Protein AF-A0A850TAR3-F1 (afdb_monomer_lite)

Structure (mmCIF, N/CA/C/O backbone):
data_AF-A0A850TAR3-F1
#
_entry.id   AF-A0A850TAR3-F1
#
loop_
_atom_site.group_PDB
_atom_site.id
_atom_site.type_symbol
_atom_site.label_atom_id
_atom_site.label_alt_id
_atom_site.label_comp_id
_atom_site.label_asym_id
_atom_site.label_entity_id
_atom_site.label_seq_id
_atom_site.pdbx_PDB_ins_code
_atom_site.Cartn_x
_atom_site.Cartn_y
_atom_site.Cartn_z
_atom_site.occupancy
_atom_site.B_iso_or_equiv
_atom_site.auth_seq_id
_atom_site.auth_comp_id
_atom_site.auth_asym_id
_atom_site.auth_atom_id
_atom_site.pdbx_PDB_model_num
ATOM 1 N N . MET A 1 1 ? 35.762 4.233 -4.547 1.00 52.41 1 MET A N 1
ATOM 2 C CA . MET A 1 1 ? 34.810 5.019 -5.360 1.00 52.41 1 MET A CA 1
ATOM 3 C C . MET A 1 1 ? 34.087 4.051 -6.281 1.00 52.41 1 MET A C 1
ATOM 5 O O . MET A 1 1 ? 34.756 3.398 -7.068 1.00 52.41 1 MET A O 1
ATOM 9 N N . ILE A 1 2 ? 32.772 3.880 -6.129 1.00 58.50 2 ILE A N 1
ATOM 10 C CA . ILE A 1 2 ? 31.985 3.054 -7.057 1.00 58.50 2 ILE A CA 1
ATOM 11 C C . ILE A 1 2 ? 31.627 3.951 -8.238 1.00 58.50 2 ILE A C 1
ATOM 13 O O . ILE A 1 2 ? 30.889 4.919 -8.072 1.00 58.50 2 ILE A O 1
ATOM 17 N N . VAL A 1 3 ? 32.194 3.666 -9.406 1.00 64.38 3 VAL A N 1
ATOM 18 C CA . VAL A 1 3 ? 31.878 4.374 -10.651 1.00 64.38 3 VAL A CA 1
ATOM 19 C C . VAL A 1 3 ? 30.818 3.560 -11.382 1.00 64.38 3 VAL A C 1
ATOM 21 O O . VAL A 1 3 ? 31.075 2.416 -11.749 1.00 64.38 3 VAL A O 1
ATOM 24 N N . LYS A 1 4 ? 29.620 4.125 -11.556 1.00 70.69 4 LYS A N 1
ATOM 25 C CA . LYS A 1 4 ? 28.527 3.504 -12.318 1.00 70.69 4 LYS A CA 1
ATOM 26 C C . LYS A 1 4 ? 28.499 4.051 -13.744 1.00 70.69 4 LYS A C 1
ATOM 28 O O . LYS A 1 4 ? 28.590 5.261 -13.943 1.00 70.69 4 LYS A O 1
ATOM 33 N N . THR A 1 5 ? 28.332 3.168 -14.724 1.00 78.69 5 THR A N 1
ATOM 34 C CA . THR A 1 5 ? 28.103 3.547 -16.124 1.00 78.69 5 THR A CA 1
ATOM 35 C C . THR A 1 5 ? 26.609 3.737 -16.354 1.00 78.69 5 THR A C 1
ATOM 37 O O . THR A 1 5 ? 25.828 2.823 -16.107 1.00 78.69 5 THR A O 1
ATOM 40 N N . ILE A 1 6 ? 26.214 4.916 -16.832 1.00 77.44 6 ILE A N 1
ATOM 41 C CA . ILE A 1 6 ? 24.810 5.280 -17.054 1.00 77.44 6 ILE A CA 1
ATOM 42 C C . ILE A 1 6 ? 24.636 5.656 -18.530 1.00 77.44 6 ILE A C 1
ATOM 44 O O . ILE A 1 6 ? 25.385 6.508 -19.017 1.00 77.44 6 ILE A O 1
ATOM 48 N N . PRO A 1 7 ? 23.685 5.048 -19.264 1.00 82.88 7 PRO A N 1
ATOM 49 C CA . PRO A 1 7 ? 23.405 5.435 -20.642 1.00 82.88 7 PRO A CA 1
ATOM 50 C C . PRO A 1 7 ? 22.955 6.899 -20.745 1.00 82.88 7 PRO A C 1
ATOM 52 O O . PRO A 1 7 ? 22.090 7.338 -19.989 1.00 82.88 7 PRO A O 1
ATOM 55 N N . ASN A 1 8 ? 23.476 7.642 -21.730 1.00 82.62 8 ASN A N 1
ATOM 56 C CA . ASN A 1 8 ? 23.089 9.043 -21.971 1.00 82.62 8 ASN A CA 1
ATOM 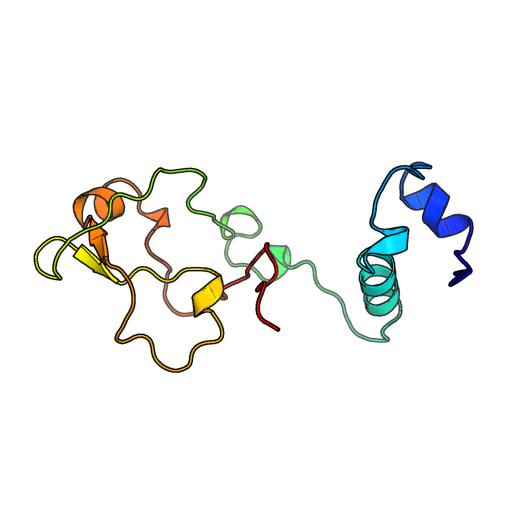57 C C . ASN A 1 8 ? 21.573 9.197 -22.214 1.00 82.62 8 ASN A C 1
ATOM 59 O O . ASN A 1 8 ? 20.955 10.169 -21.791 1.00 82.62 8 ASN A O 1
ATOM 63 N N . THR A 1 9 ? 20.943 8.197 -22.831 1.00 84.00 9 THR A N 1
ATOM 64 C CA . THR A 1 9 ? 19.493 8.184 -23.065 1.00 84.00 9 THR A CA 1
ATOM 65 C C . THR A 1 9 ? 18.683 8.294 -21.773 1.00 84.00 9 THR A C 1
ATOM 67 O O . THR A 1 9 ? 17.677 8.995 -21.756 1.00 84.00 9 THR A O 1
ATOM 70 N N . TRP A 1 10 ? 19.143 7.698 -20.667 1.00 82.19 10 TRP A N 1
ATOM 71 C CA . TRP A 1 10 ? 18.437 7.757 -19.380 1.00 82.19 10 TRP A CA 1
ATOM 72 C C . TRP A 1 10 ? 18.482 9.158 -18.762 1.00 82.19 10 TRP A C 1
ATOM 74 O O . TRP A 1 10 ? 17.556 9.557 -18.066 1.00 82.19 10 TRP A O 1
ATOM 84 N N . ILE A 1 11 ? 19.542 9.922 -19.034 1.00 78.56 11 ILE A N 1
ATOM 85 C CA . ILE A 1 11 ? 19.682 11.306 -18.563 1.00 78.56 11 ILE A CA 1
ATOM 86 C C . ILE A 1 11 ? 18.704 12.221 -19.305 1.00 78.56 11 ILE A C 1
ATOM 88 O O . ILE A 1 11 ? 18.100 13.103 -18.698 1.00 78.56 11 ILE A O 1
ATOM 92 N N . ILE A 1 12 ? 18.535 11.995 -20.609 1.00 83.62 12 ILE A N 1
ATOM 93 C CA . ILE A 1 12 ? 17.598 12.750 -21.449 1.00 83.62 12 ILE A CA 1
ATOM 94 C C . ILE A 1 12 ? 16.153 12.485 -21.005 1.00 83.62 12 ILE A C 1
ATOM 96 O O . ILE A 1 12 ? 15.388 13.430 -20.828 1.00 83.62 12 ILE A O 1
ATOM 100 N N . GLU A 1 13 ? 15.792 11.219 -20.769 1.00 81.50 13 GLU A N 1
ATOM 101 C CA . GLU A 1 13 ? 14.455 10.831 -20.290 1.00 81.50 13 GLU A CA 1
ATOM 102 C C . GLU A 1 13 ? 14.075 11.495 -18.957 1.00 81.50 13 GLU A C 1
ATOM 104 O O . GLU A 1 13 ? 12.922 11.866 -18.759 1.00 81.50 13 GLU A O 1
ATOM 109 N N . GLU A 1 14 ? 15.041 11.692 -18.057 1.00 78.25 14 GLU A N 1
ATOM 110 C CA . GLU A 1 14 ? 14.828 12.343 -16.757 1.00 78.25 14 GLU A CA 1
ATOM 111 C C . GLU A 1 14 ? 14.965 13.877 -16.815 1.00 78.25 14 GLU A C 1
ATOM 113 O O . GLU A 1 14 ? 15.103 14.538 -15.783 1.00 78.25 14 GLU A O 1
ATOM 118 N N . GLY A 1 15 ? 14.949 14.473 -18.012 1.00 80.56 15 GLY A N 1
ATOM 119 C CA . GLY A 1 15 ? 14.996 15.926 -18.186 1.00 80.56 15 GLY A CA 1
ATOM 120 C C . GLY A 1 15 ? 16.326 16.549 -17.760 1.00 80.56 15 GLY A C 1
ATOM 121 O O . GLY A 1 15 ? 16.345 17.661 -17.236 1.00 80.56 15 GLY A O 1
ATOM 122 N N . HIS A 1 16 ? 17.435 15.830 -17.955 1.00 77.62 16 HIS A N 1
ATOM 123 C CA . HIS A 1 16 ? 18.794 16.264 -17.605 1.00 77.62 16 HIS A CA 1
ATOM 124 C C . HIS A 1 16 ? 19.018 16.536 -16.108 1.00 77.62 16 HIS A C 1
ATOM 126 O O . HIS A 1 16 ? 19.969 17.221 -15.725 1.00 77.62 16 HIS A O 1
ATOM 132 N N . ARG A 1 17 ? 18.168 15.977 -15.241 1.00 70.38 17 ARG A N 1
ATOM 133 C CA . ARG A 1 17 ? 18.266 16.122 -13.787 1.00 70.38 17 ARG A CA 1
ATOM 134 C C . ARG A 1 17 ? 19.401 15.275 -13.214 1.00 70.38 17 ARG A C 1
ATOM 136 O O . ARG A 1 17 ? 19.220 14.113 -12.863 1.00 70.38 17 ARG A O 1
ATOM 143 N N . LEU A 1 18 ? 20.589 15.869 -13.123 1.00 67.88 18 LEU A N 1
ATOM 144 C CA . LEU A 1 18 ? 21.782 15.260 -12.511 1.00 67.88 18 LEU A CA 1
ATOM 145 C C . LEU A 1 18 ? 21.841 15.450 -10.982 1.00 67.88 18 LEU A C 1
ATOM 147 O O . LEU A 1 18 ? 22.691 14.863 -10.319 1.00 67.88 18 LEU A O 1
ATOM 151 N N . ASP A 1 19 ? 20.946 16.272 -10.431 1.00 63.53 19 ASP A N 1
ATOM 152 C CA . ASP A 1 19 ? 20.820 16.627 -9.010 1.00 63.53 19 ASP A CA 1
ATOM 153 C C . ASP A 1 19 ? 20.127 15.544 -8.173 1.00 63.53 19 ASP A C 1
ATOM 155 O O . ASP A 1 19 ? 20.154 15.561 -6.941 1.00 63.53 19 ASP A O 1
ATOM 159 N N . CYS A 1 20 ? 19.465 14.606 -8.839 1.00 53.91 20 CYS A N 1
ATOM 160 C CA . CYS A 1 20 ? 18.578 13.684 -8.175 1.00 53.91 20 CYS A CA 1
ATOM 161 C C . CYS A 1 20 ? 19.327 12.426 -7.709 1.00 53.91 20 CYS A C 1
ATOM 163 O O . CYS A 1 20 ? 20.193 11.864 -8.383 1.00 53.91 20 CYS A O 1
ATOM 165 N N . GLY A 1 21 ? 18.854 11.870 -6.595 1.00 54.25 21 GLY A N 1
ATOM 166 C CA . GLY A 1 21 ? 19.261 10.557 -6.120 1.00 54.25 21 GLY A CA 1
ATOM 167 C C . GLY A 1 21 ? 18.920 9.331 -6.991 1.00 54.25 21 GLY A C 1
ATOM 168 O O . GLY A 1 21 ? 19.426 8.290 -6.614 1.00 54.25 21 GLY A O 1
ATOM 169 N N . PRO A 1 22 ? 18.135 9.306 -8.093 1.00 51.00 22 PRO A N 1
ATOM 170 C CA . PRO A 1 22 ? 17.732 8.053 -8.727 1.00 51.00 22 PRO A CA 1
ATOM 171 C C . PRO A 1 22 ? 18.848 7.370 -9.535 1.00 51.00 22 PRO A C 1
ATOM 173 O O . PRO A 1 22 ? 18.770 6.161 -9.736 1.00 51.00 22 PRO A O 1
ATOM 176 N N . PHE A 1 23 ? 19.935 8.074 -9.877 1.00 53.91 23 PHE A N 1
ATOM 177 C CA . PHE A 1 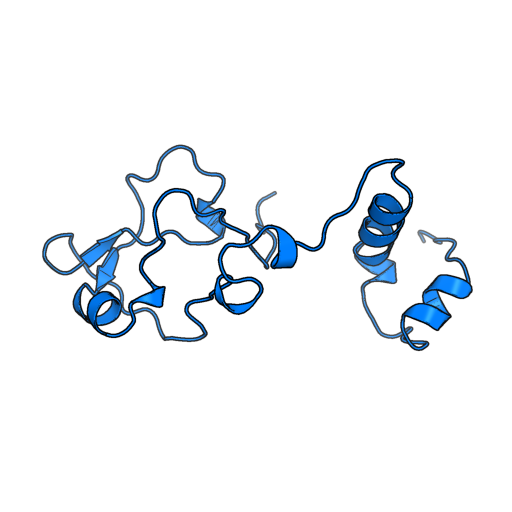23 ? 21.187 7.447 -10.338 1.00 53.91 23 PHE A CA 1
ATOM 178 C C . PHE A 1 23 ? 22.013 6.830 -9.187 1.00 53.91 23 PHE A C 1
ATOM 180 O O . PHE A 1 23 ? 22.899 6.005 -9.408 1.00 53.91 23 PHE A O 1
ATOM 187 N N . VAL A 1 24 ? 21.694 7.198 -7.941 1.00 54.69 24 VAL A N 1
ATOM 188 C CA . VAL A 1 24 ? 22.348 6.750 -6.697 1.00 54.69 24 VAL A CA 1
ATOM 189 C C . VAL A 1 24 ? 21.468 5.757 -5.904 1.00 54.69 24 VAL A C 1
ATOM 191 O O . VAL A 1 24 ? 21.998 4.925 -5.177 1.00 54.69 24 VAL A O 1
ATOM 194 N N . LYS A 1 25 ? 20.136 5.794 -6.069 1.00 58.00 25 LYS A N 1
ATOM 195 C CA . LYS A 1 25 ? 19.106 5.112 -5.253 1.00 58.00 25 LYS A CA 1
ATOM 196 C C . LYS A 1 25 ? 18.341 3.996 -5.989 1.00 58.00 25 LYS A C 1
ATOM 198 O O . LYS A 1 25 ? 17.336 3.516 -5.481 1.00 58.00 25 LYS A O 1
ATOM 203 N N . GLY A 1 26 ? 18.791 3.578 -7.172 1.00 70.56 26 GLY A N 1
ATOM 204 C CA . GLY A 1 26 ? 18.331 2.351 -7.843 1.00 70.56 26 GLY A CA 1
ATOM 205 C C . GLY A 1 26 ? 16.922 2.375 -8.452 1.00 70.56 26 GLY A C 1
ATOM 206 O O .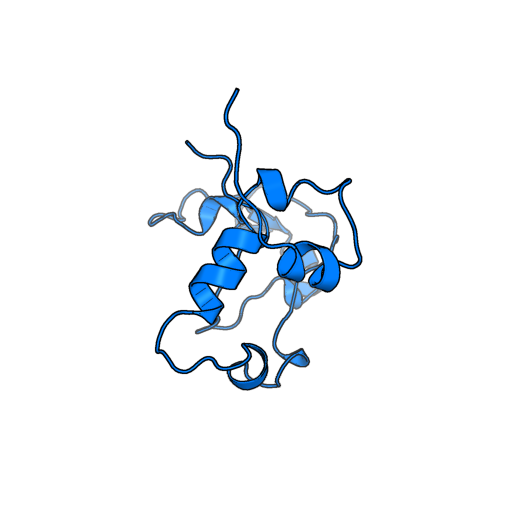 GLY A 1 26 ? 16.533 1.410 -9.100 1.00 70.56 26 GLY A O 1
ATOM 207 N N . SER A 1 27 ? 16.148 3.455 -8.312 1.00 74.69 27 SER A N 1
ATOM 208 C CA . SER A 1 27 ? 14.776 3.513 -8.840 1.00 74.69 27 SER A CA 1
ATOM 209 C C . SER A 1 27 ? 14.712 3.550 -10.372 1.00 74.69 27 SER A C 1
ATOM 211 O O . SER A 1 27 ? 13.870 2.868 -10.955 1.00 74.69 27 SER A O 1
ATOM 213 N N . ILE A 1 28 ? 15.617 4.279 -11.040 1.00 78.69 28 ILE A N 1
ATOM 214 C CA . ILE A 1 28 ? 15.727 4.249 -12.513 1.00 78.69 28 ILE A CA 1
ATOM 215 C C . ILE A 1 28 ? 16.188 2.866 -12.981 1.00 78.69 28 ILE A C 1
ATOM 217 O O . ILE A 1 28 ? 15.625 2.327 -13.930 1.00 78.69 28 ILE A O 1
ATOM 221 N N . GLU A 1 29 ? 17.171 2.271 -12.298 1.00 79.19 29 GLU A N 1
ATOM 222 C CA . GLU A 1 29 ? 17.667 0.922 -12.600 1.00 79.19 29 GLU A CA 1
ATOM 223 C C . GLU A 1 29 ? 16.532 -0.110 -12.489 1.00 79.19 29 GLU A C 1
ATOM 225 O O . GLU A 1 29 ? 16.346 -0.922 -13.395 1.00 79.19 29 GLU A O 1
ATOM 230 N N . ALA A 1 30 ? 15.714 -0.031 -11.434 1.00 84.25 30 ALA A N 1
ATOM 231 C CA . ALA A 1 30 ? 14.534 -0.872 -11.256 1.00 84.25 30 ALA A CA 1
ATOM 232 C C . ALA A 1 30 ? 13.505 -0.653 -12.375 1.00 84.25 30 ALA A C 1
ATOM 234 O O . ALA A 1 30 ? 13.058 -1.627 -12.979 1.00 84.25 30 ALA A O 1
ATOM 235 N N . ARG A 1 31 ? 13.180 0.604 -12.718 1.00 84.50 31 ARG A N 1
ATOM 236 C CA . ARG A 1 31 ? 12.257 0.919 -13.822 1.00 84.50 31 ARG A CA 1
ATOM 237 C C . ARG A 1 31 ? 12.744 0.315 -15.141 1.00 84.50 31 ARG A C 1
ATOM 239 O O . ARG A 1 31 ? 11.992 -0.393 -15.802 1.00 84.50 31 ARG A O 1
ATOM 246 N N . LYS A 1 32 ? 14.013 0.530 -15.489 1.00 87.00 32 LYS A N 1
ATOM 247 C CA . LYS A 1 32 ? 14.620 0.026 -16.731 1.00 87.00 32 LYS A CA 1
ATOM 248 C C . LYS A 1 32 ? 14.708 -1.496 -16.765 1.00 87.00 32 LYS A C 1
ATOM 250 O O . LYS A 1 32 ? 14.473 -2.100 -17.809 1.00 87.00 32 LYS A O 1
ATOM 255 N N . THR A 1 33 ? 14.969 -2.120 -15.619 1.00 88.56 33 THR A N 1
ATOM 256 C CA . THR A 1 33 ? 14.928 -3.581 -15.477 1.00 88.56 33 THR A CA 1
ATOM 257 C C . THR A 1 33 ? 13.519 -4.111 -15.744 1.00 88.56 33 THR A C 1
ATOM 259 O O . THR A 1 33 ? 13.364 -5.041 -16.529 1.00 88.56 33 THR A O 1
ATOM 262 N N . LEU A 1 34 ? 12.486 -3.494 -15.157 1.00 89.94 34 LEU A N 1
ATOM 263 C CA . LEU A 1 34 ? 11.086 -3.878 -15.372 1.00 89.94 34 LEU A CA 1
ATOM 264 C C . LEU A 1 34 ? 10.639 -3.668 -16.829 1.00 89.94 34 LEU A C 1
ATOM 266 O O . LEU A 1 34 ? 9.937 -4.517 -17.380 1.00 89.94 34 LEU A O 1
ATOM 270 N N . GLU A 1 35 ? 11.065 -2.575 -17.469 1.00 90.00 35 GLU A N 1
ATOM 271 C CA . GLU A 1 35 ? 10.807 -2.302 -18.892 1.00 90.00 35 GLU A CA 1
ATOM 272 C C . GLU A 1 35 ? 11.371 -3.419 -19.788 1.00 90.00 35 GLU A C 1
ATOM 274 O O . GLU A 1 35 ? 10.676 -3.894 -20.693 1.00 90.00 35 GLU A O 1
ATOM 279 N N . ALA A 1 36 ? 12.591 -3.881 -19.493 1.00 91.75 36 ALA A N 1
ATOM 280 C CA . ALA A 1 36 ? 13.310 -4.886 -20.274 1.00 91.75 36 ALA A CA 1
ATOM 281 C C . ALA A 1 36 ? 12.779 -6.324 -20.120 1.00 91.75 36 ALA A C 1
ATOM 283 O O . ALA A 1 36 ? 13.081 -7.172 -20.962 1.00 91.75 36 ALA A O 1
ATOM 284 N N . LEU A 1 37 ? 11.997 -6.631 -19.077 1.00 95.19 37 LEU A N 1
ATOM 285 C CA . LEU A 1 37 ? 11.457 -7.982 -18.875 1.00 95.19 37 LEU A CA 1
ATOM 286 C C . LEU A 1 37 ? 10.574 -8.402 -20.064 1.00 95.19 37 LEU A C 1
ATOM 288 O O . LEU A 1 37 ? 9.728 -7.621 -20.481 1.00 95.19 37 LEU A O 1
ATOM 292 N N . PRO A 1 38 ? 10.659 -9.630 -20.599 1.00 95.31 38 PRO A N 1
ATOM 293 C CA . PRO A 1 38 ? 9.827 -10.073 -21.721 1.00 95.31 38 PRO A CA 1
ATOM 294 C C . PRO A 1 38 ? 8.419 -10.502 -21.264 1.00 95.31 38 PRO A C 1
ATOM 296 O O . PRO A 1 38 ? 7.932 -11.574 -21.608 1.00 95.31 38 PRO A O 1
ATOM 299 N N . CYS A 1 39 ? 7.763 -9.681 -20.446 1.00 94.31 39 CYS A N 1
ATOM 300 C CA . CYS A 1 39 ? 6.408 -9.909 -19.954 1.00 94.31 39 CYS A CA 1
ATOM 301 C C . CYS A 1 39 ? 5.455 -8.795 -20.401 1.00 94.31 39 CYS A C 1
ATOM 303 O O . CYS A 1 39 ? 5.878 -7.683 -20.741 1.00 94.31 39 CYS A O 1
ATOM 305 N N . ARG A 1 40 ? 4.153 -9.104 -20.392 1.00 93.75 40 ARG A N 1
ATOM 306 C CA . ARG A 1 40 ? 3.088 -8.113 -20.573 1.00 93.75 40 ARG A CA 1
ATOM 307 C C . ARG A 1 40 ? 3.114 -7.141 -19.392 1.00 93.75 40 ARG A C 1
ATOM 309 O O . ARG A 1 40 ? 3.164 -7.576 -18.245 1.00 93.75 40 ARG A O 1
ATOM 316 N N . LYS A 1 41 ? 3.061 -5.841 -19.684 1.00 92.25 41 LYS A N 1
ATOM 317 C CA . LYS A 1 41 ? 2.858 -4.787 -18.685 1.00 92.25 41 LYS A CA 1
ATOM 318 C C . LYS A 1 41 ? 1.484 -4.194 -18.904 1.00 92.25 41 LYS A C 1
ATOM 320 O O . LYS A 1 41 ? 1.126 -3.880 -20.036 1.00 92.25 41 LYS A O 1
ATOM 325 N N . GLU A 1 42 ? 0.742 -4.055 -17.822 1.00 93.06 42 GLU A N 1
ATOM 326 C CA . GLU A 1 42 ? -0.572 -3.430 -17.818 1.00 93.06 42 GLU A CA 1
ATOM 327 C C . GLU A 1 42 ? -0.530 -2.274 -16.822 1.00 93.06 42 GLU A C 1
ATOM 329 O O . GLU A 1 42 ? -0.019 -2.458 -15.710 1.00 93.06 42 GLU A O 1
ATOM 334 N N . PRO A 1 43 ? -1.006 -1.078 -17.199 1.00 90.81 43 PRO A N 1
ATOM 335 C CA . PRO A 1 43 ? -1.157 0.014 -16.254 1.00 90.81 43 PRO A CA 1
ATOM 336 C C . PRO A 1 43 ? -2.012 -0.426 -15.064 1.00 90.81 43 PRO A C 1
ATOM 338 O O . PRO A 1 43 ? -3.084 -1.003 -15.233 1.00 90.81 43 PRO A O 1
ATOM 341 N N . LEU A 1 44 ? -1.564 -0.120 -13.844 1.00 90.06 44 LEU A N 1
ATOM 342 C CA . LEU A 1 44 ? -2.304 -0.477 -12.628 1.00 90.06 44 LEU A CA 1
ATOM 343 C C . LEU A 1 44 ? -3.727 0.101 -12.631 1.00 90.06 44 LEU A C 1
ATOM 345 O O . LEU A 1 44 ? -4.651 -0.537 -12.134 1.00 90.06 44 LEU A O 1
ATOM 349 N N . ALA A 1 45 ? -3.904 1.285 -13.221 1.00 92.12 45 ALA A N 1
ATOM 350 C CA . ALA A 1 45 ? -5.206 1.914 -13.388 1.00 92.12 45 ALA A CA 1
ATOM 351 C C . ALA A 1 45 ? -6.181 1.004 -14.150 1.00 92.12 45 ALA A C 1
ATOM 353 O O . ALA A 1 45 ? -7.307 0.828 -13.702 1.00 92.12 45 ALA A O 1
ATOM 354 N N . ASP A 1 46 ? -5.738 0.351 -15.224 1.00 93.88 46 ASP A N 1
ATOM 355 C CA . ASP A 1 46 ? -6.592 -0.505 -16.059 1.00 93.88 46 ASP A CA 1
ATOM 356 C C . ASP A 1 46 ? -7.029 -1.781 -15.322 1.00 93.88 46 ASP A C 1
ATOM 358 O O . ASP A 1 46 ? -8.089 -2.340 -15.598 1.00 93.88 46 ASP A O 1
ATOM 362 N N . LEU A 1 47 ? -6.232 -2.218 -14.342 1.00 92.12 47 LEU A N 1
ATOM 363 C CA . LEU A 1 47 ? -6.532 -3.357 -13.471 1.00 92.12 47 LEU A CA 1
ATOM 364 C C . LEU A 1 47 ? -7.329 -2.965 -12.219 1.00 92.12 47 LEU A C 1
ATOM 366 O O . LEU A 1 47 ? -7.841 -3.833 -11.507 1.00 92.12 47 LEU A O 1
ATOM 370 N N . THR A 1 48 ? -7.431 -1.671 -11.921 1.00 92.69 48 THR A N 1
ATOM 371 C CA . THR A 1 48 ? -8.112 -1.180 -10.724 1.00 92.69 48 THR A CA 1
ATOM 372 C C . THR A 1 48 ? -9.588 -0.954 -11.022 1.00 92.69 48 THR A C 1
ATOM 374 O O . THR A 1 48 ? -9.962 -0.302 -11.997 1.00 92.69 48 THR A O 1
ATOM 377 N N . ARG A 1 49 ? -10.468 -1.464 -10.153 1.00 91.12 49 ARG A N 1
ATOM 378 C CA . ARG A 1 49 ? -11.907 -1.179 -10.242 1.00 91.12 49 ARG A CA 1
ATOM 379 C C . ARG A 1 49 ? -12.120 0.334 -10.223 1.00 91.12 49 ARG A C 1
ATOM 381 O O . ARG A 1 49 ? -11.660 0.984 -9.300 1.00 91.12 49 ARG A O 1
ATOM 388 N N . SER A 1 50 ? -12.848 0.875 -11.197 1.00 91.56 50 SER A N 1
ATOM 389 C CA . SER A 1 50 ? -13.041 2.328 -11.366 1.00 91.56 50 SER A CA 1
ATOM 390 C C . SER A 1 50 ? -11.767 3.104 -11.731 1.00 91.56 50 SER A C 1
ATOM 392 O O . SER A 1 50 ? -11.702 4.318 -11.533 1.00 91.56 50 SER A O 1
ATOM 394 N N . GLY A 1 51 ? -10.758 2.431 -12.285 1.00 91.94 51 GLY A N 1
ATOM 395 C CA . GLY A 1 51 ? -9.549 3.075 -12.774 1.00 91.94 51 GLY A CA 1
ATOM 396 C C . GLY A 1 51 ? -8.761 3.772 -11.668 1.00 91.94 51 GLY A C 1
ATOM 397 O O . GLY A 1 51 ? -8.724 3.335 -10.517 1.00 91.94 51 GLY A O 1
ATOM 398 N N . MET A 1 52 ? -8.202 4.932 -12.009 1.00 89.31 52 MET A N 1
ATOM 399 C CA . MET A 1 52 ? -7.540 5.822 -11.052 1.00 89.31 52 MET A CA 1
ATOM 400 C C . MET A 1 52 ? -8.446 6.232 -9.883 1.00 89.31 52 MET A C 1
ATOM 402 O O . MET A 1 52 ? -7.950 6.412 -8.778 1.00 89.31 52 MET A O 1
ATOM 406 N N . SER A 1 53 ? -9.763 6.350 -10.086 1.00 87.81 53 SER A N 1
ATOM 407 C CA . SER A 1 53 ? -10.703 6.735 -9.023 1.00 87.81 53 SER A CA 1
ATOM 408 C C . SER A 1 53 ? -10.935 5.634 -7.985 1.00 87.81 53 SER A C 1
ATOM 410 O O . SER A 1 53 ? -11.448 5.920 -6.907 1.00 87.81 53 SER A O 1
ATOM 412 N N . GLY A 1 54 ? -10.576 4.385 -8.293 1.00 87.56 54 GLY A N 1
ATOM 413 C CA . GLY A 1 54 ? -10.574 3.296 -7.316 1.00 87.56 54 GLY A CA 1
ATOM 414 C C . GLY A 1 54 ? -9.313 3.229 -6.465 1.00 87.56 54 GLY A C 1
ATOM 415 O O . GLY A 1 54 ? -9.305 2.546 -5.443 1.00 87.56 54 GLY A O 1
ATOM 416 N N . MET A 1 55 ? -8.254 3.932 -6.868 1.00 88.19 55 MET A N 1
ATOM 417 C CA . MET A 1 55 ? -7.055 4.097 -6.060 1.00 88.19 55 MET A CA 1
ATOM 418 C C . MET A 1 55 ? -7.300 5.250 -5.090 1.00 88.19 55 MET A C 1
ATOM 420 O O . MET A 1 55 ? -7.466 6.394 -5.507 1.00 88.19 55 MET A O 1
ATOM 424 N N . TYR A 1 56 ? -7.325 4.967 -3.791 1.00 85.88 56 TYR A N 1
ATOM 425 C CA . TYR A 1 56 ? -7.539 5.993 -2.778 1.00 85.88 56 TYR A CA 1
ATOM 426 C C . TYR A 1 56 ? -6.472 5.932 -1.690 1.00 85.88 56 TYR A C 1
ATOM 428 O O . TYR A 1 56 ? -5.860 4.901 -1.415 1.00 85.88 56 TYR A O 1
ATOM 436 N N . HIS A 1 57 ? -6.254 7.086 -1.076 1.00 84.44 57 HIS A N 1
ATOM 437 C CA . HIS A 1 57 ? -5.371 7.272 0.056 1.00 84.44 57 HIS A CA 1
ATOM 438 C C . HIS A 1 57 ? -6.080 8.201 1.036 1.00 84.44 57 HIS A C 1
ATOM 440 O O . HIS A 1 57 ? -6.691 9.186 0.630 1.00 84.44 57 HIS A O 1
ATOM 446 N N . VAL A 1 58 ? -5.981 7.884 2.323 1.00 81.25 58 VAL A N 1
ATOM 447 C CA . VAL A 1 58 ? -6.585 8.652 3.422 1.00 81.25 58 VAL A CA 1
ATOM 448 C C . VAL A 1 58 ? -6.161 10.131 3.416 1.00 81.25 58 VAL A C 1
ATOM 450 O O . VAL A 1 58 ? -6.898 10.986 3.901 1.00 81.25 58 VAL A O 1
ATOM 453 N N . GLY A 1 59 ? -4.999 10.449 2.839 1.00 76.94 59 GLY A N 1
ATOM 454 C CA . GLY A 1 59 ? -4.439 11.796 2.816 1.00 76.94 59 GLY A CA 1
ATOM 455 C C . GLY A 1 59 ? -3.644 12.105 4.084 1.00 76.94 59 GLY A C 1
ATOM 456 O O . GLY A 1 59 ? -3.275 11.214 4.845 1.00 76.94 59 GLY A O 1
ATOM 457 N N . GLN A 1 60 ? -3.380 13.391 4.320 1.00 70.44 60 GLN A N 1
ATOM 458 C CA . GLN A 1 60 ? -2.634 13.877 5.492 1.00 70.44 60 GLN A CA 1
ATOM 459 C C . GLN A 1 60 ? -3.520 14.093 6.730 1.00 70.44 60 GLN A C 1
ATOM 461 O O . GLN A 1 60 ? -3.170 14.874 7.618 1.00 70.44 60 GLN A O 1
ATOM 466 N N . ASP A 1 61 ? -4.677 13.433 6.795 1.00 80.44 61 ASP A N 1
ATOM 467 C CA . ASP A 1 61 ? -5.575 13.560 7.938 1.00 80.44 61 ASP A CA 1
ATOM 468 C C . ASP A 1 61 ? -4.856 13.133 9.224 1.00 80.44 61 ASP A C 1
ATOM 470 O O . ASP A 1 61 ? -4.278 12.046 9.325 1.00 80.44 61 ASP A O 1
ATOM 474 N N . LYS A 1 62 ? -4.878 14.011 10.231 1.00 88.25 62 LYS A N 1
ATOM 475 C CA . LYS A 1 62 ? -4.226 13.742 11.511 1.00 88.25 62 LYS A CA 1
ATOM 476 C C . LYS A 1 62 ? -4.904 12.555 12.192 1.00 88.25 62 LYS A C 1
ATOM 478 O O . LYS A 1 62 ? -6.091 12.608 12.507 1.00 88.25 62 LYS A O 1
ATOM 483 N N . ILE A 1 63 ? -4.115 11.530 12.504 1.00 91.81 63 ILE A N 1
ATOM 484 C CA . ILE A 1 63 ? -4.584 10.360 13.243 1.00 91.81 63 ILE A CA 1
ATOM 485 C C . ILE A 1 63 ? -4.892 10.722 14.704 1.00 91.81 63 ILE A C 1
ATOM 487 O O . ILE A 1 63 ? -4.046 11.263 15.422 1.00 91.81 63 ILE A O 1
ATOM 491 N N . ILE A 1 64 ? -6.103 10.392 15.148 1.00 94.81 64 ILE A N 1
ATOM 492 C CA . ILE A 1 64 ? -6.589 10.480 16.524 1.00 94.81 64 ILE A CA 1
ATOM 493 C C . ILE A 1 64 ? -6.580 9.070 17.109 1.00 94.81 64 ILE A C 1
ATOM 495 O O . ILE A 1 64 ? -7.426 8.232 16.790 1.00 94.81 64 ILE A O 1
ATOM 499 N N . TRP A 1 65 ? -5.616 8.820 17.988 1.00 95.56 65 TRP A N 1
ATOM 500 C CA . TRP A 1 65 ? -5.440 7.531 18.647 1.00 95.56 65 TRP A CA 1
ATOM 501 C C . TRP A 1 65 ? -6.499 7.294 19.729 1.00 95.56 65 TRP A C 1
ATOM 503 O O . TRP A 1 65 ? -6.841 8.197 20.497 1.00 95.56 65 TRP A O 1
ATOM 513 N N . ALA A 1 66 ? -6.999 6.065 19.799 1.00 96.56 66 ALA A N 1
ATOM 514 C CA . ALA A 1 66 ? -7.928 5.593 20.817 1.00 96.56 66 ALA A CA 1
ATOM 515 C C . ALA A 1 66 ? -7.196 4.749 21.870 1.00 96.56 66 ALA A C 1
ATOM 517 O O . ALA A 1 66 ? -6.174 4.128 21.590 1.00 96.56 66 ALA A O 1
ATOM 518 N N . LYS A 1 67 ? -7.725 4.736 23.100 1.00 94.12 67 LYS A N 1
ATOM 519 C CA . LYS A 1 67 ? -7.119 4.007 24.227 1.00 94.12 67 LYS A CA 1
ATOM 520 C C . LYS A 1 67 ? -7.573 2.551 24.329 1.00 94.12 67 LYS A C 1
ATOM 522 O O . LYS A 1 67 ? -6.852 1.745 24.901 1.00 94.12 67 LYS A O 1
ATOM 527 N N . ASN A 1 68 ? -8.772 2.239 23.843 1.00 94.06 68 ASN A N 1
ATOM 528 C CA . ASN A 1 68 ? -9.395 0.923 23.947 1.00 94.06 68 ASN A CA 1
ATOM 529 C C . ASN A 1 68 ? -10.346 0.665 22.765 1.00 94.06 68 ASN A C 1
ATOM 531 O O . ASN A 1 68 ? -10.678 1.577 22.003 1.00 94.06 68 ASN A O 1
ATOM 535 N N . GLU A 1 69 ? -10.769 -0.589 22.619 1.00 92.31 69 GLU A N 1
ATOM 536 C CA . GLU A 1 69 ? -11.611 -1.068 21.512 1.00 92.31 69 GLU A CA 1
ATOM 537 C C . GLU A 1 69 ? -13.063 -0.561 21.587 1.00 92.31 69 GLU A C 1
ATOM 539 O O . GLU A 1 69 ? -13.770 -0.511 20.576 1.00 92.31 69 GLU A O 1
ATOM 544 N N . ASP A 1 70 ? -13.505 -0.084 22.756 1.00 94.88 70 ASP A N 1
ATOM 545 C CA . ASP A 1 70 ? -14.839 0.504 22.926 1.00 94.88 70 ASP A CA 1
ATOM 546 C C . ASP A 1 70 ? -15.013 1.744 22.038 1.00 94.88 70 ASP A C 1
ATOM 548 O O . ASP A 1 70 ? -16.034 1.901 21.362 1.00 94.88 70 ASP A O 1
ATOM 552 N N . VAL A 1 71 ? -13.984 2.598 21.968 1.00 95.12 71 VAL A N 1
ATOM 553 C CA . VAL A 1 71 ? -13.998 3.856 21.190 1.00 95.12 71 VAL A CA 1
ATOM 554 C C . VAL A 1 71 ? -13.039 3.851 19.996 1.00 95.12 71 VAL A C 1
ATOM 556 O O . VAL A 1 71 ? -12.948 4.852 19.273 1.00 95.12 71 VAL A O 1
ATOM 559 N N . GLY A 1 72 ? -12.322 2.747 19.795 1.00 95.06 72 GLY A N 1
ATOM 560 C CA . GLY A 1 72 ? -11.266 2.601 18.802 1.00 95.06 72 GLY A CA 1
ATOM 561 C C . GLY A 1 72 ? -11.477 1.441 17.835 1.00 95.06 72 GLY A C 1
ATOM 562 O O . GLY A 1 72 ? -12.230 0.515 18.123 1.00 95.06 72 GLY A O 1
ATOM 563 N N . ILE A 1 73 ? -10.805 1.497 16.687 1.00 93.75 73 ILE A N 1
ATOM 564 C CA . ILE A 1 73 ? -10.716 0.391 15.721 1.00 93.75 73 ILE A CA 1
ATOM 565 C C . ILE A 1 73 ? -9.240 0.142 15.381 1.00 93.75 73 ILE A C 1
ATOM 567 O O . ILE A 1 73 ? -8.490 1.122 15.305 1.00 93.75 73 ILE A O 1
ATOM 571 N N . PRO A 1 74 ? -8.816 -1.113 15.143 1.00 93.19 74 PRO A N 1
ATOM 572 C CA . PRO A 1 74 ? -7.452 -1.424 14.717 1.00 93.19 74 PRO A CA 1
ATOM 573 C C . PRO A 1 74 ? -7.040 -0.679 13.449 1.00 93.19 74 PRO A C 1
ATOM 575 O O . PRO A 1 74 ? -7.785 -0.628 12.470 1.00 93.19 74 PRO A O 1
ATOM 578 N N . PHE A 1 75 ? -5.836 -0.112 13.462 1.00 91.88 75 PHE A N 1
ATOM 579 C CA . PHE A 1 75 ? -5.293 0.642 12.340 1.00 91.88 75 PHE A CA 1
ATOM 580 C C . PHE A 1 75 ? -3.993 0.032 11.830 1.00 91.88 75 PHE A C 1
ATOM 582 O O . PHE A 1 75 ? -2.986 -0.030 12.540 1.00 91.88 75 PHE A O 1
ATOM 589 N N . LEU A 1 76 ? -4.018 -0.384 10.566 1.00 89.25 76 LEU A N 1
ATOM 590 C CA . LEU A 1 76 ? -2.868 -0.945 9.875 1.00 89.25 76 LEU A CA 1
ATOM 591 C C . LEU A 1 76 ? -1.977 0.180 9.333 1.00 89.25 76 LEU A C 1
ATOM 593 O O . LEU A 1 76 ? -2.433 1.028 8.565 1.00 89.25 76 LEU A O 1
ATOM 597 N N . ARG A 1 77 ? -0.693 0.182 9.699 1.00 86.31 77 ARG A N 1
ATOM 598 C CA . ARG A 1 77 ? 0.294 1.133 9.164 1.00 86.31 77 ARG A CA 1
ATOM 599 C C . ARG A 1 77 ? 1.152 0.462 8.097 1.00 86.31 77 ARG A C 1
ATOM 601 O O . ARG A 1 77 ? 1.224 -0.760 8.023 1.00 86.31 77 ARG A O 1
ATOM 608 N N . SER A 1 78 ? 1.892 1.258 7.325 1.00 83.25 78 SER A N 1
ATOM 609 C CA . SER A 1 78 ? 2.826 0.746 6.310 1.00 83.25 78 SER A CA 1
ATOM 610 C C . SER A 1 78 ? 3.820 -0.282 6.860 1.00 83.25 78 SER A C 1
ATOM 612 O O . SER A 1 78 ? 4.064 -1.292 6.216 1.00 83.25 78 SER A O 1
ATOM 614 N N . ALA A 1 79 ? 4.345 -0.072 8.073 1.00 82.62 79 ALA A N 1
ATOM 615 C CA . ALA A 1 79 ? 5.271 -1.007 8.725 1.00 82.62 79 ALA A CA 1
ATOM 616 C C . ALA A 1 79 ? 4.622 -2.346 9.123 1.00 82.62 79 ALA A C 1
ATOM 618 O O . ALA A 1 79 ? 5.318 -3.311 9.430 1.00 82.62 79 ALA A O 1
ATOM 619 N N . ASP A 1 80 ? 3.292 -2.408 9.145 1.00 86.81 80 ASP A N 1
ATOM 620 C CA . ASP A 1 80 ? 2.547 -3.601 9.517 1.00 86.81 80 ASP A CA 1
ATOM 621 C C . ASP A 1 80 ? 2.192 -4.460 8.284 1.00 86.81 80 ASP A C 1
ATOM 623 O O . ASP A 1 80 ? 1.799 -5.6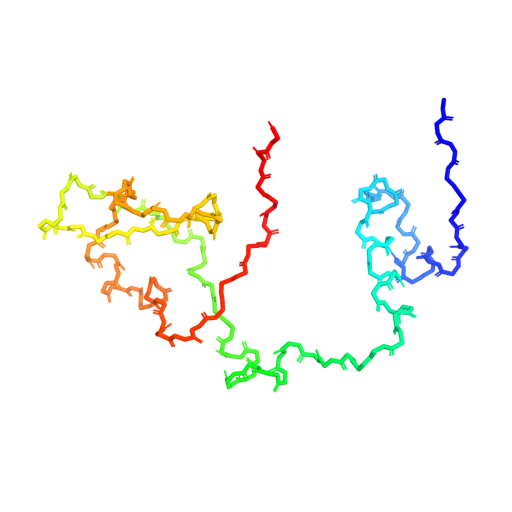05 8.456 1.00 86.81 80 ASP A O 1
ATOM 627 N N . ILE A 1 81 ? 2.386 -3.973 7.045 1.00 86.31 81 ILE A N 1
ATOM 628 C CA . ILE A 1 81 ? 1.938 -4.649 5.805 1.00 86.31 81 ILE A CA 1
ATOM 629 C C . ILE A 1 81 ? 2.557 -6.040 5.579 1.00 86.31 81 ILE A C 1
ATOM 631 O O . ILE A 1 81 ? 1.966 -6.871 4.897 1.00 86.31 81 ILE A O 1
ATOM 635 N N . LEU A 1 82 ? 3.739 -6.295 6.150 1.00 86.06 82 LEU A N 1
ATOM 636 C CA . LEU A 1 82 ? 4.457 -7.570 6.040 1.00 86.06 82 LEU A CA 1
ATOM 637 C C . LEU A 1 82 ? 4.246 -8.492 7.251 1.00 86.06 82 LEU A C 1
ATOM 639 O O . LEU A 1 82 ? 4.815 -9.583 7.294 1.00 86.06 82 LEU A O 1
ATOM 643 N N . LYS A 1 83 ? 3.477 -8.064 8.259 1.00 86.69 83 LYS A N 1
ATOM 644 C CA . LYS A 1 83 ? 3.242 -8.870 9.461 1.00 86.69 83 LYS A CA 1
ATOM 645 C C . LYS A 1 83 ? 2.206 -9.956 9.192 1.00 86.69 83 LYS A C 1
ATOM 647 O O . LYS A 1 83 ? 1.253 -9.756 8.449 1.00 86.69 83 LYS A O 1
ATOM 652 N N . THR A 1 84 ? 2.393 -11.099 9.843 1.00 87.12 84 THR A N 1
ATOM 653 C CA . THR A 1 84 ? 1.429 -12.208 9.857 1.00 87.12 84 THR A CA 1
ATOM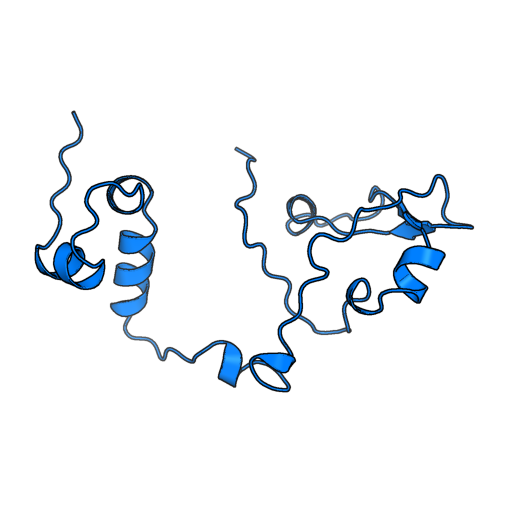 654 C C . THR A 1 84 ? 0.466 -12.130 11.040 1.00 87.12 84 THR A C 1
ATOM 656 O O . THR A 1 84 ? -0.637 -12.660 10.955 1.00 87.12 84 THR A O 1
ATOM 659 N N . ASP A 1 85 ? 0.871 -11.460 12.124 1.00 89.31 85 ASP A N 1
ATOM 660 C CA . ASP A 1 85 ? 0.048 -11.195 13.301 1.00 89.31 85 ASP A CA 1
ATOM 661 C C . ASP A 1 85 ? -0.253 -9.698 13.436 1.00 89.31 85 ASP A C 1
ATOM 663 O O . ASP A 1 85 ? 0.616 -8.827 13.319 1.00 89.31 85 ASP A O 1
ATOM 667 N N . PHE A 1 86 ? -1.522 -9.430 13.704 1.00 87.12 86 PHE A N 1
ATOM 668 C CA . PHE A 1 86 ? -2.152 -8.123 13.733 1.00 87.12 86 PHE A CA 1
ATOM 669 C C . PHE A 1 86 ? -2.754 -7.788 15.104 1.00 87.12 86 PHE A C 1
ATOM 671 O O . PHE A 1 86 ? -3.179 -6.661 15.330 1.00 87.12 86 PHE A O 1
ATOM 678 N N . SER A 1 87 ? -2.716 -8.710 16.065 1.00 85.69 87 SER A N 1
ATOM 679 C CA . SER A 1 87 ? -3.324 -8.544 17.392 1.00 85.69 87 SER A CA 1
ATOM 680 C C . SER A 1 87 ? -2.825 -7.327 18.200 1.00 85.69 87 SER A C 1
ATOM 682 O O . SER A 1 87 ? -3.520 -6.859 19.095 1.00 85.69 87 SER A O 1
ATOM 684 N N . GLY A 1 88 ? -1.647 -6.779 17.880 1.00 84.31 88 GLY A N 1
ATOM 685 C CA . GLY A 1 88 ? -1.024 -5.646 18.581 1.00 84.31 88 GLY A CA 1
ATOM 686 C C . GLY A 1 88 ? -1.140 -4.284 17.890 1.00 84.31 88 GLY A C 1
ATOM 687 O O . GLY A 1 88 ? -0.319 -3.398 18.145 1.00 84.31 88 GLY A O 1
ATOM 688 N N . GLN A 1 89 ? -2.073 -4.109 16.955 1.00 90.94 89 GLN A N 1
ATOM 689 C CA . GLN A 1 89 ? -2.190 -2.848 16.221 1.00 90.94 89 GLN A CA 1
ATOM 690 C C . GLN A 1 89 ? -2.713 -1.710 17.100 1.00 90.94 89 GLN A C 1
ATOM 692 O O . GLN A 1 89 ? -3.598 -1.912 17.933 1.00 90.94 89 GLN A O 1
ATOM 697 N N . PRO A 1 90 ? -2.211 -0.480 16.900 1.00 93.31 90 PRO A N 1
ATOM 698 C CA . PRO A 1 90 ? -2.769 0.674 17.578 1.00 93.31 90 PRO A CA 1
ATOM 699 C C . PRO A 1 90 ? -4.202 0.931 17.104 1.00 93.31 90 PRO A C 1
ATOM 701 O O . PRO A 1 90 ? -4.577 0.610 15.974 1.00 93.31 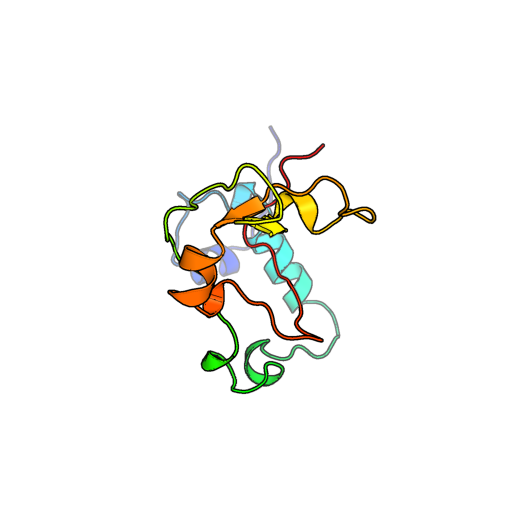90 PRO A O 1
ATOM 704 N N . LEU A 1 91 ? -4.992 1.566 17.964 1.00 95.56 91 LEU A N 1
ATOM 705 C CA . LEU A 1 91 ? -6.389 1.868 17.684 1.00 95.56 91 LEU A CA 1
ATOM 706 C C . LEU A 1 91 ? -6.557 3.329 17.260 1.00 95.56 91 LEU A C 1
ATOM 708 O O . LEU A 1 91 ? -5.991 4.227 17.888 1.00 95.56 91 LEU A O 1
ATOM 712 N N . ILE A 1 92 ? -7.388 3.588 16.253 1.00 95.31 92 ILE A N 1
ATOM 713 C CA . ILE A 1 92 ? -7.823 4.942 15.869 1.00 95.31 92 ILE A CA 1
ATOM 714 C C . ILE A 1 92 ? -9.281 5.174 16.249 1.00 95.31 92 ILE A C 1
ATOM 716 O O . ILE A 1 92 ? -10.061 4.230 16.344 1.00 95.31 92 ILE A O 1
ATOM 720 N N . SER A 1 93 ? -9.665 6.428 16.480 1.00 95.75 93 SER A N 1
ATOM 721 C CA . SER A 1 93 ? -11.021 6.779 16.916 1.00 95.75 93 SER A CA 1
ATOM 722 C C . SER A 1 93 ? -12.099 6.348 15.913 1.00 95.75 93 SER A C 1
ATOM 724 O O . SER A 1 93 ? -12.050 6.741 14.747 1.00 95.75 93 SER A O 1
ATOM 726 N N . LYS A 1 94 ? -13.145 5.653 16.389 1.00 95.38 94 LYS A N 1
ATOM 727 C CA . LYS A 1 94 ? -14.342 5.316 15.585 1.00 95.38 94 LYS A CA 1
ATOM 728 C C . LYS A 1 94 ? -14.955 6.548 14.909 1.00 95.38 94 LYS A C 1
ATOM 730 O O . LYS A 1 94 ? -15.225 6.524 13.715 1.00 95.38 94 LYS A O 1
ATOM 735 N N . LYS A 1 95 ? -15.046 7.667 15.637 1.00 94.56 95 LYS A N 1
ATOM 736 C CA . LYS A 1 95 ? -15.580 8.941 15.121 1.00 94.56 95 LYS A CA 1
ATOM 737 C C . LYS A 1 95 ? -14.775 9.499 13.944 1.00 94.56 95 LYS A C 1
ATOM 739 O O . LYS A 1 95 ? -15.334 10.146 13.065 1.00 94.56 95 LYS A O 1
ATOM 744 N N . GLN A 1 96 ? -13.458 9.288 13.936 1.00 93.56 96 GLN A N 1
ATOM 745 C CA . GLN A 1 96 ? -12.607 9.717 12.825 1.00 93.56 96 GLN A CA 1
ATOM 746 C C . GLN A 1 96 ? -12.880 8.875 11.576 1.00 93.56 96 GLN A C 1
ATOM 748 O O . GLN A 1 96 ? -12.990 9.429 10.486 1.00 93.56 96 GLN A O 1
ATOM 753 N N . VAL A 1 97 ? -13.029 7.560 11.749 1.00 93.06 97 VAL A N 1
ATOM 754 C CA . VAL A 1 97 ? -13.349 6.630 10.658 1.00 93.06 97 VAL A CA 1
ATOM 755 C C . VAL A 1 97 ? -14.735 6.921 10.079 1.00 93.06 97 VAL A C 1
ATOM 757 O O . VAL A 1 97 ? -14.893 6.965 8.866 1.00 93.06 97 VAL A O 1
ATOM 760 N N . GLU A 1 98 ? -15.725 7.201 10.928 1.00 93.19 98 GLU A N 1
ATOM 761 C CA . GLU A 1 98 ? -17.073 7.598 10.494 1.00 93.19 98 GLU A CA 1
ATOM 762 C C . GLU A 1 98 ? -17.066 8.902 9.684 1.00 93.19 98 GLU A C 1
ATOM 764 O O . GLU A 1 98 ? -17.813 9.043 8.718 1.00 93.19 98 GLU A O 1
ATOM 769 N N . LYS A 1 99 ? -16.209 9.861 10.058 1.00 92.94 99 LYS A N 1
ATOM 770 C CA . LYS A 1 99 ? -16.085 11.146 9.360 1.00 92.94 99 LYS A CA 1
ATOM 771 C C . LYS A 1 99 ? -15.381 11.017 8.007 1.00 92.94 99 LYS A C 1
ATOM 773 O O . LYS A 1 99 ? -15.691 11.780 7.094 1.00 92.94 99 LYS A O 1
ATOM 778 N N . ASN A 1 100 ? -14.423 10.101 7.889 1.00 90.75 100 ASN A N 1
ATOM 779 C CA . ASN A 1 100 ? -13.662 9.881 6.666 1.00 90.75 100 ASN A CA 1
ATOM 780 C C . ASN A 1 100 ? -13.678 8.384 6.292 1.00 90.75 100 ASN A C 1
ATOM 782 O O . ASN A 1 100 ? -12.824 7.619 6.749 1.00 90.75 100 ASN A O 1
ATOM 786 N N . PRO A 1 101 ? -14.612 7.969 5.414 1.00 85.31 101 PRO A N 1
ATOM 787 C CA . PRO A 1 101 ? -14.738 6.580 4.976 1.00 85.31 101 PRO A CA 1
ATOM 788 C C . PRO A 1 101 ? -13.485 6.007 4.302 1.00 85.31 101 PRO A C 1
ATOM 790 O O . PRO A 1 101 ? -13.363 4.792 4.207 1.00 85.31 101 PRO A O 1
ATOM 793 N N . LEU A 1 102 ? -12.527 6.841 3.872 1.00 88.31 102 LEU A N 1
ATOM 794 C CA . LEU A 1 102 ? -11.267 6.376 3.277 1.00 88.31 102 LEU A CA 1
ATOM 795 C C . LEU A 1 102 ? -10.379 5.615 4.273 1.00 88.31 102 LEU A C 1
ATOM 797 O O . LEU A 1 102 ? -9.459 4.917 3.851 1.00 88.31 102 LEU A O 1
ATOM 801 N N . PHE A 1 103 ? -10.639 5.729 5.582 1.00 89.75 103 PHE A N 1
ATOM 802 C CA . PHE A 1 103 ? -9.999 4.885 6.597 1.00 89.75 103 PHE A CA 1
ATOM 803 C C . PHE A 1 103 ? -10.448 3.422 6.529 1.00 89.75 103 PHE A C 1
ATOM 805 O O . PHE A 1 103 ? -9.793 2.559 7.113 1.00 89.75 103 PHE A O 1
ATOM 812 N N . GLN A 1 104 ? -11.556 3.134 5.844 1.00 88.12 104 GLN A N 1
ATOM 813 C CA . GLN A 1 104 ? -12.054 1.781 5.666 1.00 88.12 104 GLN A CA 1
ATOM 814 C C . GLN A 1 104 ? -11.558 1.224 4.339 1.00 88.12 104 GLN A C 1
ATOM 816 O O . GLN A 1 104 ? -11.865 1.745 3.269 1.00 88.12 104 GLN A O 1
ATOM 821 N N . CYS A 1 105 ? -10.801 0.134 4.426 1.00 86.38 105 CYS A N 1
ATOM 822 C CA . CYS A 1 105 ? -10.360 -0.598 3.255 1.00 86.38 105 CYS A CA 1
ATOM 823 C C . CYS A 1 105 ? -11.407 -1.652 2.871 1.00 86.38 105 CYS A C 1
ATOM 825 O O . CYS A 1 105 ? -11.711 -2.506 3.709 1.00 86.38 105 CYS A O 1
ATOM 827 N N . PRO A 1 106 ? -11.971 -1.628 1.648 1.00 86.56 106 PRO A N 1
ATOM 828 C CA . PRO A 1 106 ? -12.866 -2.676 1.191 1.00 86.56 106 PRO A CA 1
ATOM 829 C C . PRO A 1 106 ? -12.187 -4.045 1.177 1.00 86.56 106 PRO A C 1
ATOM 831 O O . PRO A 1 106 ? -10.981 -4.183 0.962 1.00 86.56 106 PRO A O 1
ATOM 834 N N . GLU A 1 107 ? -12.991 -5.089 1.345 1.00 88.31 107 GLU A N 1
ATOM 835 C CA . GLU A 1 107 ? -12.503 -6.450 1.178 1.00 88.31 107 GLU A CA 1
ATOM 836 C C . GLU A 1 107 ? -11.945 -6.675 -0.234 1.00 88.31 107 GLU A C 1
ATOM 838 O O . GLU A 1 107 ? -12.445 -6.133 -1.224 1.00 88.31 107 GLU A O 1
ATOM 843 N N . LYS A 1 108 ? -10.933 -7.548 -0.326 1.00 88.44 108 LYS A N 1
ATOM 844 C CA . LYS A 1 108 ? -10.251 -7.921 -1.580 1.00 88.44 108 LYS A CA 1
ATOM 845 C C . LYS A 1 108 ? -9.506 -6.761 -2.257 1.00 88.44 108 LYS A C 1
ATOM 847 O O . LYS A 1 108 ? -9.205 -6.839 -3.447 1.00 88.44 108 LYS A O 1
ATOM 852 N N . SER A 1 109 ? -9.186 -5.706 -1.514 1.00 89.00 109 SER A N 1
ATOM 853 C CA . SER A 1 109 ? -8.261 -4.663 -1.955 1.00 89.00 109 SER A CA 1
ATOM 854 C C . SER A 1 109 ? -6.798 -5.104 -1.831 1.00 89.00 109 SER A C 1
ATOM 856 O O . SER A 1 109 ? -6.441 -5.913 -0.977 1.00 89.00 109 SER A O 1
ATOM 858 N N . ILE A 1 110 ? -5.944 -4.539 -2.686 1.00 89.56 110 ILE A N 1
ATOM 859 C CA . ILE A 1 110 ? -4.487 -4.685 -2.613 1.00 89.56 110 ILE A CA 1
ATOM 860 C C . ILE A 1 110 ? -3.932 -3.468 -1.877 1.00 89.56 110 ILE A C 1
ATOM 862 O O . ILE A 1 110 ? -4.237 -2.331 -2.236 1.00 89.56 110 ILE A O 1
ATOM 866 N N . LEU A 1 111 ? -3.107 -3.706 -0.861 1.00 87.62 111 LEU A N 1
ATOM 867 C CA . LEU A 1 111 ? -2.400 -2.653 -0.141 1.00 87.62 111 LEU A CA 1
ATOM 868 C C . LEU A 1 111 ? -1.026 -2.432 -0.772 1.00 87.62 111 LEU A C 1
ATOM 870 O O . LEU A 1 111 ? -0.293 -3.385 -1.032 1.00 87.62 111 LEU A O 1
ATOM 874 N N . ILE A 1 112 ? -0.670 -1.170 -1.000 1.00 85.44 112 ILE A N 1
ATOM 875 C CA . ILE A 1 112 ? 0.620 -0.770 -1.569 1.00 85.44 112 ILE A CA 1
ATOM 876 C C . ILE A 1 112 ? 1.227 0.275 -0.636 1.00 85.44 112 ILE A C 1
ATOM 878 O O . ILE A 1 112 ? 0.586 1.277 -0.325 1.00 85.44 112 ILE A O 1
ATOM 882 N N . THR A 1 113 ? 2.463 0.056 -0.187 1.00 83.38 113 THR A N 1
ATOM 883 C CA . THR A 1 113 ? 3.214 1.064 0.574 1.00 83.38 113 THR A CA 1
ATOM 884 C C . THR A 1 113 ? 4.076 1.899 -0.370 1.00 83.38 113 THR A C 1
ATOM 886 O O . THR A 1 113 ? 4.824 1.355 -1.178 1.00 83.38 113 THR A O 1
ATOM 889 N N . SER A 1 114 ? 3.968 3.227 -0.285 1.00 69.44 114 SER A N 1
ATOM 890 C CA . SER A 1 114 ? 4.777 4.162 -1.082 1.00 69.44 114 SER A CA 1
ATOM 891 C C . SER A 1 114 ? 6.132 4.478 -0.446 1.00 69.44 114 SER A C 1
ATOM 893 O O . SER A 1 114 ? 7.028 4.975 -1.121 1.00 69.44 114 SER A O 1
ATOM 895 N N . ASN A 1 115 ? 6.274 4.198 0.850 1.00 64.81 115 ASN A N 1
ATOM 896 C CA . ASN A 1 115 ? 7.506 4.388 1.601 1.00 64.81 115 ASN A CA 1
ATOM 897 C C . ASN A 1 115 ? 8.087 3.009 1.916 1.00 64.81 115 ASN A C 1
ATOM 899 O O . ASN A 1 115 ? 7.347 2.096 2.299 1.00 64.81 115 ASN A O 1
ATOM 903 N N . GLY A 1 116 ? 9.399 2.854 1.728 1.00 56.38 116 GLY A N 1
ATOM 904 C CA . GLY A 1 116 ? 10.103 1.638 2.121 1.00 56.38 116 GLY A CA 1
ATOM 905 C C . GLY A 1 116 ? 9.904 1.354 3.610 1.00 56.38 116 GLY A C 1
ATOM 906 O O . GLY A 1 116 ? 9.727 2.269 4.413 1.00 56.38 116 GLY A O 1
ATOM 907 N N . SER A 1 117 ? 9.904 0.080 3.984 1.00 50.97 117 SER A N 1
ATOM 908 C CA . SER A 1 117 ? 10.072 -0.306 5.379 1.00 50.97 117 SER A CA 1
ATOM 909 C C . SER A 1 117 ? 11.536 -0.073 5.749 1.00 50.97 117 SER A C 1
ATOM 911 O O . SER A 1 117 ? 12.403 -0.791 5.251 1.00 50.97 117 SER A O 1
ATOM 913 N N . ASP A 1 118 ? 11.820 0.917 6.599 1.00 44.12 118 ASP A N 1
ATOM 914 C CA . ASP A 1 118 ? 13.142 1.120 7.215 1.00 44.12 118 ASP A CA 1
ATOM 915 C C . ASP A 1 118 ? 13.406 0.006 8.245 1.00 44.12 118 ASP A C 1
ATOM 917 O O . ASP A 1 118 ? 13.445 0.220 9.455 1.00 44.12 118 ASP A O 1
ATOM 921 N N . SER A 1 119 ? 13.468 -1.235 7.778 1.00 38.50 119 SER A N 1
ATOM 922 C CA . SER A 1 119 ? 13.638 -2.427 8.602 1.00 38.50 119 SER A CA 1
ATOM 923 C C . SER A 1 119 ? 14.641 -3.341 7.908 1.00 38.50 119 SER A C 1
ATOM 925 O O . SER A 1 119 ? 14.261 -4.190 7.103 1.00 38.50 119 SER A O 1
ATOM 927 N N . PHE A 1 120 ? 15.918 -3.102 8.205 1.00 34.22 120 PHE A N 1
ATOM 928 C CA . PHE A 1 120 ? 17.003 -4.074 8.100 1.00 34.22 120 PHE A CA 1
ATOM 929 C C . PHE A 1 120 ? 17.489 -4.384 9.513 1.00 34.22 120 PHE A C 1
ATOM 931 O O . PHE A 1 120 ? 17.604 -3.417 10.302 1.00 34.22 120 PHE A O 1
#

pLDDT: mean 82.78, std 13.48, range [34.22, 96.56]

Foldseek 3Di:
DDDDDDDPVLCVVVVVPPVDCCVVVCPSVVVVVVVPDPDDDDPVQVVADVGPVSDDDQPPPDFAFDDDPVQWDFADDPLCPPPPDRPPGTTTGPVVCVVGVSSDDDPPDDDDDPDDNPDD

Radius of gyration: 19.83 Å; chains: 1; bounding box: 52×29×47 Å

Sequence (120 aa):
MIVKTIPNTWIIEEGHRLDCGPFVKGSIEARKTLEALPCRKEPLADLTRSGMSGMYHVGQDKIIWAKNEDVGIPFLRSADILKTDFSGQPLISKKQVEKNPLFQCPEKSILITSNGSDSF

Organism: NCBI:txid2292

Secondary structure (DSSP, 8-state):
-------HHHHHHTTT--SSGGGTSSHHHHHHHHHHSSS----HHHHSTTGGGG-----SPPP-EESSTTTEEE---GGGTT-S--TTPPEEEHHHHHH-GGGSPPTTPPP--SS-----